Protein AF-J9BRB5-F1 (afdb_monomer)

Structure (mmCIF, N/CA/C/O backbone):
data_AF-J9BRB5-F1
#
_entry.id   AF-J9BRB5-F1
#
loop_
_atom_site.group_PDB
_atom_site.id
_atom_site.type_symbol
_atom_site.label_atom_id
_atom_site.label_alt_id
_atom_site.label_comp_id
_atom_site.label_asym_id
_atom_site.label_entity_id
_atom_site.label_seq_id
_atom_site.pdbx_PDB_ins_code
_atom_site.Cartn_x
_atom_site.Cartn_y
_atom_site.Cartn_z
_atom_site.occupancy
_atom_site.B_iso_or_equiv
_atom_site.auth_seq_id
_atom_site.auth_comp_id
_atom_site.auth_asym_id
_atom_site.auth_atom_id
_atom_site.pdbx_PDB_model_num
ATOM 1 N N . MET A 1 1 ? -15.954 5.762 0.186 1.00 50.44 1 MET A N 1
ATOM 2 C CA . MET A 1 1 ? -15.570 5.806 1.607 1.00 50.44 1 MET A CA 1
ATOM 3 C C . MET A 1 1 ? -15.423 7.262 1.951 1.00 50.44 1 MET A C 1
ATOM 5 O O . MET A 1 1 ? -14.807 7.971 1.164 1.00 50.44 1 MET A O 1
ATOM 9 N N . ASP A 1 2 ? -16.058 7.700 3.027 1.00 42.59 2 ASP A N 1
ATOM 10 C CA . ASP A 1 2 ? -15.887 9.059 3.520 1.00 42.59 2 ASP A CA 1
ATOM 11 C C . ASP A 1 2 ? -14.595 9.100 4.346 1.00 42.59 2 ASP 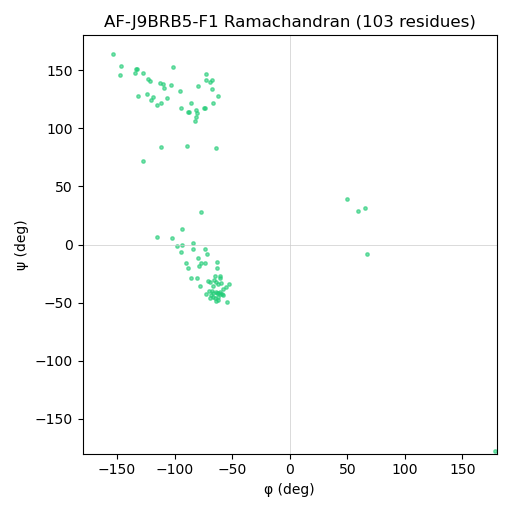A C 1
ATOM 13 O O . ASP A 1 2 ? -14.464 8.373 5.329 1.00 42.59 2 ASP A O 1
ATOM 17 N N . PHE A 1 3 ? -13.603 9.868 3.896 1.00 49.53 3 PHE A N 1
ATOM 18 C CA . PHE A 1 3 ? -12.306 9.979 4.574 1.00 49.53 3 PHE A CA 1
ATOM 19 C C . PHE A 1 3 ? -12.361 10.923 5.782 1.00 49.53 3 PHE A C 1
ATOM 21 O O . PHE A 1 3 ? -11.425 10.936 6.577 1.00 49.53 3 PHE A O 1
ATOM 28 N N . ALA A 1 4 ? -13.446 11.696 5.926 1.00 46.81 4 ALA A N 1
ATOM 29 C CA . ALA A 1 4 ? -13.658 12.590 7.060 1.00 46.81 4 ALA A CA 1
ATOM 30 C C . ALA A 1 4 ? -14.179 11.851 8.306 1.00 46.81 4 ALA A C 1
ATOM 32 O O . ALA A 1 4 ? -13.884 12.262 9.424 1.00 46.81 4 ALA A O 1
ATOM 33 N N . ASN A 1 5 ? -14.906 10.744 8.117 1.00 48.34 5 ASN A N 1
ATOM 34 C CA . ASN A 1 5 ? -15.452 9.896 9.180 1.00 48.34 5 ASN A CA 1
ATOM 35 C C . ASN A 1 5 ? -15.043 8.439 8.950 1.00 48.34 5 ASN A C 1
ATOM 37 O O . ASN A 1 5 ? -15.841 7.588 8.553 1.00 48.34 5 ASN A O 1
ATOM 41 N N . LEU A 1 6 ? -13.763 8.150 9.178 1.00 57.00 6 LEU A N 1
ATOM 42 C CA . LEU A 1 6 ? -13.294 6.773 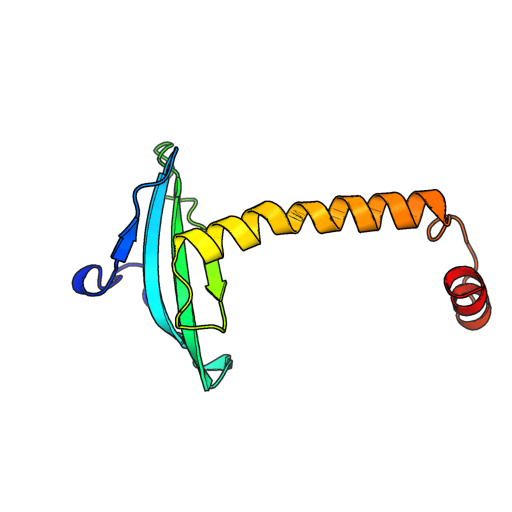9.229 1.00 57.00 6 LEU A CA 1
ATOM 43 C C . LEU A 1 6 ? -13.752 6.160 10.561 1.00 57.00 6 LEU A C 1
ATOM 45 O O . LEU A 1 6 ? -13.340 6.631 11.619 1.00 57.00 6 LEU A O 1
ATOM 49 N N . ASP A 1 7 ? -14.583 5.115 10.520 1.00 55.31 7 ASP A N 1
ATOM 50 C CA . ASP A 1 7 ? -15.007 4.367 11.712 1.00 55.31 7 ASP A CA 1
ATOM 51 C C . ASP A 1 7 ? -13.805 3.661 12.371 1.00 55.31 7 ASP A C 1
ATOM 53 O O . ASP A 1 7 ? -13.535 2.474 12.163 1.00 55.31 7 ASP A O 1
ATOM 57 N N . LEU A 1 8 ? -13.068 4.406 13.198 1.00 57.34 8 LEU A N 1
ATOM 58 C CA . LEU A 1 8 ? -11.874 3.951 13.916 1.00 57.34 8 LEU A CA 1
ATOM 59 C C . LEU A 1 8 ? -12.166 2.829 14.927 1.00 57.34 8 LEU A C 1
ATOM 61 O O . LEU A 1 8 ? -11.247 2.126 15.329 1.00 57.34 8 LEU A O 1
ATOM 65 N N . ILE A 1 9 ? -13.434 2.600 15.285 1.00 56.50 9 ILE A N 1
ATOM 66 C CA . ILE A 1 9 ? -13.864 1.554 16.232 1.00 56.50 9 ILE A CA 1
ATOM 67 C C . ILE A 1 9 ? -13.585 0.139 15.689 1.00 56.50 9 ILE A C 1
ATOM 69 O O . ILE A 1 9 ? -13.388 -0.798 16.458 1.00 56.50 9 ILE A O 1
ATOM 73 N N . ARG A 1 10 ? -13.547 -0.036 14.360 1.00 63.50 10 ARG A N 1
ATOM 74 C CA . ARG A 1 10 ? -13.262 -1.327 13.700 1.00 63.50 10 ARG A CA 1
ATOM 75 C C . ARG A 1 10 ? -11.835 -1.439 13.166 1.00 63.50 10 ARG A C 1
ATOM 77 O O . ARG A 1 10 ? -11.516 -2.411 12.483 1.00 63.50 10 ARG A O 1
ATOM 84 N N . CYS A 1 11 ? -10.996 -0.448 13.447 1.00 73.44 11 CYS A N 1
ATOM 85 C CA . CYS A 1 11 ? -9.643 -0.371 12.927 1.00 73.44 11 CYS A CA 1
ATOM 86 C C . CYS A 1 11 ? -8.651 -0.951 13.933 1.00 73.44 11 CYS A C 1
ATOM 88 O O . CYS A 1 11 ? -8.667 -0.601 15.111 1.00 73.44 11 CYS A O 1
ATOM 90 N N . LYS A 1 12 ? -7.755 -1.818 13.462 1.00 82.38 12 LYS A N 1
ATOM 91 C CA . LYS A 1 12 ? -6.623 -2.297 14.253 1.00 82.38 12 LYS A CA 1
ATOM 92 C C . LYS A 1 12 ? -5.473 -1.311 14.072 1.00 82.38 12 LYS A C 1
ATOM 94 O O . LYS A 1 12 ? -4.961 -1.151 12.964 1.00 82.38 12 LYS A O 1
ATOM 99 N N . GLU A 1 13 ? -5.101 -0.618 15.143 1.00 83.81 13 GLU A N 1
ATOM 100 C CA . GLU A 1 13 ? -3.919 0.246 15.145 1.00 83.81 13 GLU A CA 1
ATOM 101 C C . GLU A 1 13 ? -2.656 -0.601 15.321 1.00 83.81 13 GLU A C 1
ATOM 103 O O . GLU A 1 13 ? -2.591 -1.512 16.150 1.00 83.81 13 GLU A O 1
ATOM 108 N N . TYR A 1 14 ? -1.634 -0.278 14.538 1.00 82.81 14 TYR A N 1
ATOM 109 C CA . TYR A 1 14 ? -0.322 -0.890 14.617 1.00 82.81 14 TYR A CA 1
ATOM 110 C C . TYR A 1 14 ? 0.714 0.175 14.948 1.00 82.81 14 TYR A C 1
ATOM 112 O O . TYR A 1 14 ? 0.868 1.162 14.228 1.00 82.81 14 TYR A O 1
ATOM 120 N N . GLY A 1 15 ? 1.496 -0.068 16.001 1.00 77.00 15 GLY A N 1
ATOM 121 C CA . GLY A 1 15 ? 2.702 0.714 16.255 1.00 77.00 15 GLY A CA 1
ATOM 122 C C . GLY A 1 15 ? 3.730 0.451 15.155 1.00 77.00 15 GLY A C 1
ATOM 123 O O . GLY A 1 15 ? 4.117 -0.700 14.943 1.00 77.00 15 GLY A O 1
ATOM 124 N N . VAL A 1 16 ? 4.159 1.496 14.452 1.00 77.81 16 VAL A N 1
ATOM 125 C CA . VAL A 1 16 ? 5.230 1.451 13.445 1.00 77.81 16 VAL A CA 1
ATOM 126 C C . VAL A 1 16 ? 6.199 2.604 13.668 1.00 77.81 16 VAL A C 1
ATOM 128 O O . VAL A 1 16 ? 5.826 3.677 14.139 1.00 77.81 16 VAL A O 1
ATOM 131 N N . ASN A 1 17 ? 7.461 2.399 13.289 1.00 70.12 17 ASN A N 1
ATOM 132 C CA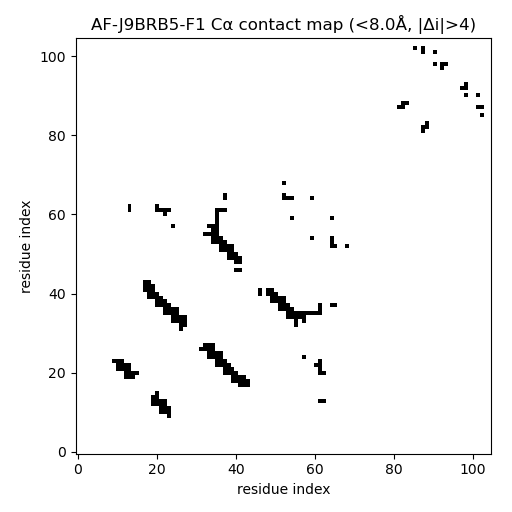 . ASN A 1 17 ? 8.466 3.453 13.347 1.00 70.12 17 ASN A CA 1
ATOM 133 C C . ASN A 1 17 ? 8.070 4.613 12.413 1.00 70.12 17 ASN A C 1
ATOM 135 O O . ASN A 1 17 ? 7.818 4.398 11.226 1.00 70.12 17 ASN A O 1
ATOM 139 N N . LYS A 1 18 ? 8.058 5.841 12.952 1.00 76.19 18 LYS A N 1
ATOM 140 C CA . LYS A 1 18 ? 7.797 7.106 12.231 1.00 76.19 18 LYS A CA 1
ATOM 141 C C . LYS A 1 18 ? 6.385 7.279 11.641 1.00 76.19 18 LYS A C 1
ATOM 143 O O . LYS A 1 18 ? 6.221 7.959 10.629 1.00 76.19 18 LYS A O 1
ATOM 148 N N . GLY A 1 19 ? 5.348 6.715 12.254 1.00 82.12 19 GLY A N 1
ATOM 149 C CA . GLY A 1 19 ? 3.976 6.959 11.807 1.00 82.12 19 GLY A CA 1
ATOM 150 C C . GLY A 1 19 ? 2.932 6.203 12.611 1.00 82.12 19 GLY A C 1
ATOM 151 O O . GLY A 1 19 ? 3.261 5.483 13.550 1.00 82.12 19 GLY A O 1
ATOM 152 N N . LYS A 1 20 ? 1.674 6.355 12.206 1.00 87.00 20 LYS A N 1
ATOM 153 C CA . LYS A 1 20 ? 0.561 5.517 12.653 1.00 87.00 20 LYS A CA 1
ATOM 154 C C . LYS A 1 20 ? 0.052 4.695 11.483 1.00 87.00 20 LYS A C 1
ATOM 156 O O . LYS A 1 20 ? -0.048 5.201 10.366 1.00 87.00 20 LYS A O 1
ATOM 161 N N . LEU A 1 21 ? -0.255 3.434 11.743 1.00 88.38 21 LEU A N 1
ATOM 162 C CA . LEU A 1 21 ? -0.777 2.517 10.745 1.00 88.38 21 LEU A CA 1
ATOM 163 C C . LEU A 1 21 ? -2.098 1.953 11.241 1.00 88.38 21 LEU A C 1
ATOM 165 O O . LEU A 1 21 ? -2.174 1.438 12.353 1.00 88.38 21 LEU A O 1
ATOM 169 N N . TYR A 1 22 ? -3.115 2.028 10.397 1.00 88.12 22 TYR A N 1
ATOM 170 C CA . TYR A 1 22 ? -4.442 1.516 10.696 1.00 88.12 22 TYR A CA 1
ATOM 171 C C . TYR A 1 22 ? -4.812 0.459 9.667 1.00 88.12 22 TYR A C 1
ATOM 173 O O . TYR A 1 22 ? -4.770 0.733 8.471 1.00 88.12 22 TYR A O 1
ATOM 181 N N . GLY A 1 23 ? -5.149 -0.744 10.123 1.00 89.75 23 GLY A N 1
ATOM 182 C CA . GLY A 1 23 ? -5.622 -1.830 9.270 1.00 89.75 23 GLY A CA 1
ATOM 183 C C . GLY A 1 23 ? -7.101 -2.112 9.495 1.00 89.75 23 GLY A C 1
ATOM 184 O O . GLY A 1 23 ? -7.570 -2.147 10.634 1.00 89.75 23 GLY A O 1
ATOM 185 N N . LEU A 1 24 ? -7.831 -2.345 8.410 1.00 89.38 24 LEU A N 1
ATOM 186 C CA . LEU A 1 24 ? -9.237 -2.720 8.443 1.00 89.38 24 LEU A CA 1
ATOM 187 C C . LEU A 1 24 ? -9.599 -3.648 7.284 1.00 89.38 24 LEU A C 1
ATOM 189 O O . LEU A 1 24 ? -9.114 -3.509 6.163 1.00 89.38 24 LEU A O 1
ATOM 193 N N . ARG A 1 25 ? -10.522 -4.574 7.543 1.00 88.81 25 ARG A N 1
ATOM 194 C CA . ARG A 1 25 ? -11.112 -5.427 6.509 1.00 88.81 25 ARG A CA 1
ATOM 195 C C . ARG A 1 25 ? -12.286 -4.701 5.866 1.00 88.81 25 ARG A C 1
ATOM 197 O O . ARG A 1 25 ? -13.243 -4.340 6.551 1.00 88.81 25 ARG A O 1
ATOM 204 N N . VAL A 1 26 ? -12.236 -4.503 4.552 1.00 88.00 26 VAL A N 1
ATOM 205 C CA . VAL A 1 26 ? -13.255 -3.740 3.814 1.00 88.00 26 VAL A CA 1
ATOM 206 C C . VAL A 1 26 ? -13.710 -4.477 2.569 1.00 88.00 26 VAL A C 1
ATOM 208 O O . VAL A 1 26 ? -12.955 -5.230 1.967 1.00 88.00 26 VAL A O 1
ATOM 211 N N . TYR A 1 27 ? -14.953 -4.251 2.153 1.00 87.75 27 TYR A N 1
ATOM 212 C CA . TYR A 1 27 ? -15.457 -4.787 0.893 1.00 87.75 27 TYR A CA 1
ATOM 213 C C . TYR A 1 27 ? -15.170 -3.810 -0.254 1.00 87.75 27 TYR A C 1
ATOM 215 O O . TYR A 1 27 ? -15.723 -2.709 -0.309 1.00 87.75 27 TYR A O 1
ATOM 223 N N . ALA A 1 28 ? -14.313 -4.206 -1.193 1.00 87.94 28 ALA A N 1
ATOM 224 C CA . ALA A 1 28 ? -13.989 -3.418 -2.373 1.00 87.94 28 ALA A CA 1
ATOM 225 C C . ALA A 1 28 ? -15.062 -3.614 -3.453 1.00 87.94 28 ALA A C 1
ATOM 227 O O . ALA A 1 28 ? -15.102 -4.641 -4.130 1.00 87.94 28 ALA A O 1
ATOM 228 N N . LYS A 1 29 ? -15.913 -2.600 -3.668 1.00 88.75 29 LYS A N 1
ATOM 229 C CA . LYS A 1 29 ? -17.008 -2.655 -4.659 1.00 88.75 29 LYS A CA 1
ATOM 230 C C . LYS A 1 29 ? -16.512 -2.931 -6.085 1.00 88.75 29 LYS A C 1
ATOM 232 O O . LYS A 1 29 ? -17.152 -3.690 -6.805 1.00 88.75 29 LYS A O 1
ATOM 237 N N . ALA A 1 30 ? -15.370 -2.355 -6.469 1.00 88.06 30 ALA A N 1
ATOM 238 C CA . ALA A 1 30 ? -14.767 -2.553 -7.789 1.00 88.06 30 ALA A CA 1
ATOM 239 C C . ALA A 1 30 ? -14.284 -3.997 -8.011 1.00 88.06 30 ALA A C 1
ATOM 241 O O . ALA A 1 30 ? -14.421 -4.527 -9.107 1.00 88.06 30 ALA A O 1
ATOM 242 N N . LEU A 1 31 ? -13.769 -4.645 -6.960 1.00 87.50 31 LEU A N 1
ATOM 243 C CA . LEU A 1 31 ? -13.252 -6.017 -7.013 1.00 87.50 31 LEU A CA 1
ATOM 244 C C . LEU A 1 31 ? -14.295 -7.071 -6.607 1.00 87.50 31 LEU A C 1
ATOM 246 O O . LEU A 1 31 ? -14.016 -8.262 -6.701 1.00 87.50 31 LEU A O 1
ATOM 250 N N . LYS A 1 32 ? -15.476 -6.640 -6.137 1.00 92.12 32 LYS A N 1
ATOM 251 C CA . LYS A 1 32 ? -16.558 -7.488 -5.604 1.00 92.12 32 LYS A CA 1
ATOM 252 C C . LYS A 1 32 ? -16.073 -8.500 -4.554 1.00 92.12 32 LYS A C 1
ATOM 254 O O . LYS A 1 32 ? -16.505 -9.649 -4.545 1.00 92.12 32 LYS A O 1
ATOM 259 N N . ARG A 1 33 ? -15.145 -8.086 -3.687 1.00 90.88 33 ARG A N 1
ATOM 260 C CA . ARG A 1 33 ? -14.556 -8.955 -2.659 1.00 90.88 33 ARG A CA 1
ATOM 261 C C . ARG A 1 33 ? -14.049 -8.179 -1.451 1.00 90.88 33 ARG A C 1
ATOM 263 O O . ARG A 1 33 ? -13.854 -6.966 -1.531 1.00 90.88 33 ARG A O 1
ATOM 270 N N . TYR A 1 34 ? -13.816 -8.891 -0.352 1.00 88.06 34 TYR A N 1
ATOM 271 C CA . TYR A 1 34 ? -13.125 -8.343 0.811 1.00 88.06 34 TYR A CA 1
A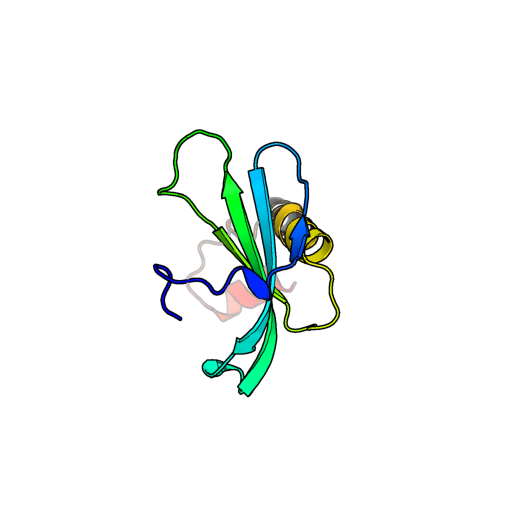TOM 272 C C . TYR A 1 34 ? -11.632 -8.179 0.530 1.00 88.06 34 TYR A C 1
ATOM 274 O O . TYR A 1 34 ? -11.030 -9.000 -0.156 1.00 88.06 34 TYR A O 1
ATOM 282 N N . VAL A 1 35 ? -11.068 -7.091 1.038 1.00 90.69 35 VAL A N 1
ATOM 283 C CA . VAL A 1 35 ? -9.650 -6.752 0.963 1.00 90.69 35 VAL A CA 1
ATOM 284 C C . VAL A 1 35 ? -9.181 -6.284 2.339 1.00 90.69 35 VAL A C 1
ATOM 286 O O . VAL A 1 35 ? -9.953 -5.677 3.092 1.00 90.69 35 VAL A O 1
ATOM 289 N N . SER A 1 36 ? -7.920 -6.556 2.660 1.00 90.88 36 SER A N 1
ATOM 290 C CA . SER A 1 36 ? -7.241 -5.946 3.804 1.00 90.88 36 SER A CA 1
ATOM 291 C C . SER A 1 36 ? -6.777 -4.555 3.376 1.00 90.88 36 SER A C 1
ATOM 293 O O . SER A 1 36 ? -5.968 -4.438 2.459 1.00 90.88 36 SER A O 1
ATOM 295 N N . LEU A 1 3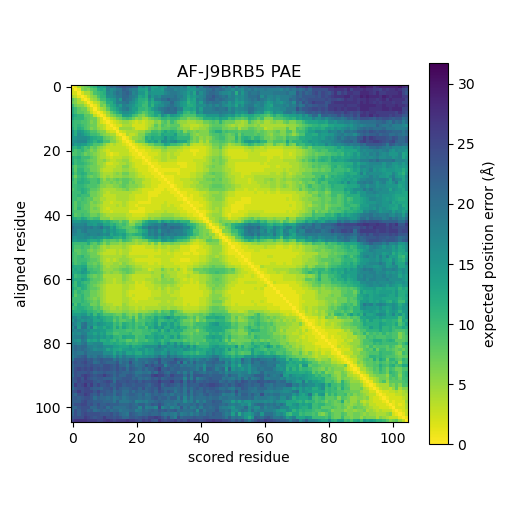7 ? -7.343 -3.497 3.958 1.00 90.69 37 LEU A N 1
ATOM 296 C CA . LEU A 1 37 ? -6.986 -2.104 3.684 1.00 90.69 37 LEU A CA 1
ATOM 297 C C . LEU A 1 37 ? -6.129 -1.567 4.823 1.00 90.69 37 LEU A C 1
ATOM 299 O O . LEU A 1 37 ? -6.428 -1.775 5.997 1.00 90.69 37 LEU A O 1
ATOM 303 N N . VAL A 1 38 ? -5.090 -0.832 4.464 1.00 91.38 38 VAL A N 1
ATOM 304 C CA . VAL A 1 38 ? -4.099 -0.295 5.381 1.00 91.38 38 VAL A CA 1
ATOM 305 C C . VAL A 1 38 ? -3.876 1.177 5.077 1.00 91.38 38 VAL A C 1
ATOM 307 O O . VAL A 1 38 ? -3.605 1.560 3.941 1.00 91.38 38 VAL A O 1
ATOM 310 N N . ILE A 1 39 ? -3.986 2.010 6.106 1.00 88.88 39 ILE A N 1
ATOM 311 C CA . ILE A 1 39 ? -3.827 3.459 6.022 1.00 88.88 39 ILE A CA 1
ATOM 312 C C . ILE A 1 39 ? -2.603 3.855 6.832 1.00 88.88 39 ILE A C 1
ATOM 314 O O . ILE A 1 39 ? -2.543 3.605 8.036 1.00 88.88 39 ILE A O 1
ATOM 318 N N . TRP A 1 40 ? -1.628 4.474 6.174 1.00 88.75 40 TRP A N 1
ATOM 319 C CA . TRP A 1 40 ? -0.414 4.967 6.812 1.00 88.75 40 TRP A CA 1
ATOM 320 C C . TRP A 1 40 ? -0.439 6.490 6.926 1.00 88.75 40 TRP A C 1
A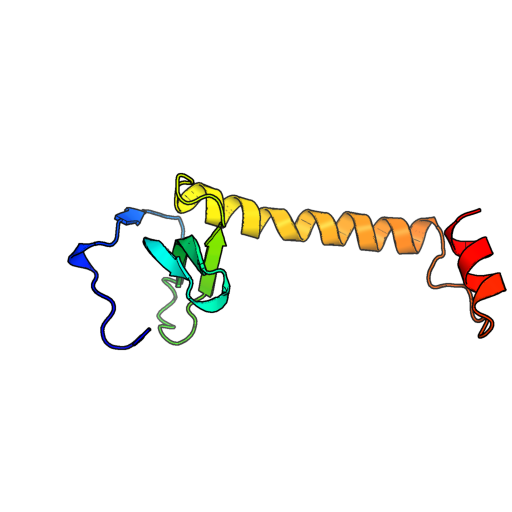TOM 322 O O . TRP A 1 40 ? -0.594 7.197 5.926 1.00 88.75 40 TRP A O 1
ATOM 332 N N . TYR A 1 41 ? -0.245 6.977 8.151 1.00 85.38 41 TYR A N 1
ATOM 333 C CA . TYR A 1 41 ? -0.099 8.389 8.480 1.00 85.38 41 TYR A CA 1
ATOM 334 C C . TYR A 1 41 ? 1.336 8.669 8.955 1.00 85.38 41 TYR A C 1
ATOM 336 O O . TYR A 1 41 ? 1.770 8.081 9.952 1.00 85.38 41 TYR A O 1
ATOM 344 N N . PRO A 1 42 ? 2.082 9.573 8.301 1.00 83.06 42 PRO A N 1
ATOM 345 C CA . PRO A 1 42 ? 3.378 10.025 8.785 1.00 83.06 42 PRO A CA 1
ATOM 346 C C . PRO A 1 42 ? 3.214 10.832 10.078 1.00 83.06 42 PRO A C 1
ATOM 348 O O . PRO A 1 42 ? 2.293 11.633 10.214 1.00 83.06 42 PRO A O 1
ATOM 351 N N . MET A 1 43 ? 4.142 10.664 11.023 1.00 74.00 43 MET A N 1
ATOM 352 C CA . MET A 1 43 ? 4.156 11.448 12.271 1.00 74.00 43 MET A CA 1
ATOM 353 C C . MET A 1 43 ? 4.619 12.906 12.095 1.00 74.00 43 MET A C 1
ATOM 355 O O . MET A 1 43 ? 4.588 13.671 13.051 1.00 74.00 43 MET A O 1
ATOM 359 N N . ASP A 1 44 ? 5.031 13.309 10.893 1.00 70.56 44 ASP A N 1
ATOM 360 C CA . ASP A 1 44 ? 5.810 14.529 10.627 1.00 70.56 44 ASP A CA 1
ATOM 361 C C . ASP A 1 44 ? 4.990 15.842 10.660 1.00 70.56 44 ASP A C 1
ATOM 363 O O . ASP A 1 44 ? 5.275 16.790 9.933 1.00 70.56 44 ASP A O 1
ATOM 367 N N . GLY A 1 45 ? 3.894 15.884 11.429 1.00 60.81 45 GLY A N 1
ATOM 368 C CA . GLY A 1 45 ? 2.970 17.026 11.530 1.00 60.81 45 GLY A CA 1
ATOM 369 C C . GLY A 1 45 ? 2.164 17.326 10.256 1.00 60.81 45 GLY A C 1
ATOM 370 O O . GLY A 1 45 ? 1.234 18.126 10.281 1.00 60.81 45 GLY A O 1
ATOM 371 N N . ARG A 1 46 ? 2.489 16.655 9.148 1.00 63.09 46 ARG A N 1
ATOM 372 C CA . ARG A 1 46 ? 1.835 16.750 7.842 1.00 63.09 46 ARG A CA 1
ATOM 373 C C . ARG A 1 46 ? 0.686 15.755 7.743 1.00 63.09 46 ARG A C 1
ATOM 375 O O . ARG A 1 46 ? 0.840 14.640 7.251 1.00 63.09 46 ARG A O 1
ATOM 382 N N . THR A 1 47 ? -0.474 16.160 8.248 1.00 61.75 47 THR A N 1
ATOM 383 C CA . THR A 1 47 ? -1.723 15.383 8.183 1.00 61.75 47 THR A CA 1
ATOM 384 C C . THR A 1 47 ? -2.334 15.330 6.777 1.00 61.75 47 THR A C 1
ATOM 386 O O . THR A 1 47 ? -3.265 14.563 6.542 1.00 61.75 47 THR A O 1
ATOM 389 N N . ASP A 1 48 ? -1.791 16.096 5.827 1.00 69.75 48 ASP A N 1
ATOM 390 C CA . ASP A 1 48 ? -2.199 16.152 4.420 1.00 69.75 48 ASP A CA 1
ATOM 391 C C . ASP A 1 48 ? -1.667 14.979 3.580 1.00 69.75 48 ASP A C 1
ATOM 393 O O . ASP A 1 48 ? -2.199 14.699 2.506 1.00 69.75 48 ASP A O 1
ATOM 397 N N . LYS A 1 49 ? -0.638 14.268 4.056 1.00 76.31 49 LYS A N 1
ATOM 398 C CA . LYS A 1 49 ? -0.004 13.168 3.317 1.00 76.31 49 LYS A CA 1
ATOM 399 C C . LYS A 1 49 ? -0.269 11.823 3.971 1.00 76.31 49 LYS A C 1
ATOM 401 O O . LYS A 1 49 ? 0.574 11.313 4.693 1.00 76.31 49 LYS A O 1
ATOM 406 N N . TRP A 1 50 ? -1.407 11.211 3.674 1.00 84.44 50 TRP A N 1
ATOM 407 C CA . TRP A 1 50 ? -1.673 9.812 4.017 1.00 84.44 50 TRP A CA 1
ATOM 408 C C . TRP A 1 50 ? -1.496 8.905 2.797 1.00 84.44 50 TRP A C 1
ATOM 410 O O . TRP A 1 50 ? -1.637 9.331 1.651 1.00 84.44 50 TRP A O 1
ATOM 420 N N . GLN A 1 51 ? -1.157 7.642 3.045 1.00 87.62 51 GLN A N 1
ATOM 421 C CA . GLN A 1 51 ? -0.993 6.624 2.007 1.00 87.62 51 GLN A CA 1
ATOM 422 C C . GLN A 1 51 ? -1.944 5.459 2.268 1.00 87.62 51 GLN A C 1
ATOM 424 O O . GLN A 1 51 ? -2.130 5.052 3.414 1.00 87.62 51 GLN A O 1
ATOM 429 N N . LEU A 1 52 ? -2.526 4.918 1.197 1.00 89.38 52 LEU A N 1
ATOM 430 C CA . LEU A 1 52 ? -3.350 3.714 1.243 1.00 89.38 52 LEU A CA 1
ATOM 431 C C . LEU A 1 52 ? -2.622 2.552 0.590 1.00 89.38 52 LEU A C 1
ATOM 433 O O . LEU A 1 52 ? -2.122 2.662 -0.529 1.00 89.38 52 LEU A O 1
ATOM 437 N N . TYR A 1 53 ? -2.665 1.421 1.271 1.00 90.56 53 TYR A N 1
ATOM 438 C CA . TYR A 1 53 ? -2.187 0.135 0.801 1.00 90.56 53 TYR A CA 1
ATOM 439 C C . TYR A 1 53 ? -3.312 -0.878 0.961 1.00 90.56 53 TYR A C 1
ATOM 441 O O . TYR A 1 53 ? -4.116 -0.762 1.882 1.00 90.56 53 TYR A O 1
ATOM 449 N N . PHE A 1 54 ? -3.406 -1.864 0.075 1.00 91.50 54 PHE A N 1
ATOM 450 C CA . PHE A 1 54 ? -4.392 -2.925 0.242 1.00 91.50 54 PHE A CA 1
ATOM 451 C C . PHE A 1 54 ? -3.878 -4.260 -0.278 1.00 91.50 54 PHE A C 1
ATOM 453 O O . PHE A 1 54 ? -3.053 -4.309 -1.185 1.00 91.50 54 PHE A O 1
ATOM 460 N N . SER A 1 55 ? -4.408 -5.344 0.273 1.00 90.81 55 SER A N 1
ATOM 461 C CA . SER A 1 55 ? -4.185 -6.700 -0.212 1.00 90.81 55 SER A CA 1
ATOM 462 C C . SER A 1 55 ? -5.516 -7.363 -0.532 1.00 90.81 55 SER A C 1
ATOM 464 O O . SER A 1 55 ? -6.513 -7.173 0.165 1.00 90.81 55 SER A O 1
ATOM 466 N N . THR A 1 56 ? -5.539 -8.152 -1.604 1.00 91.19 56 THR A N 1
ATOM 467 C CA . THR A 1 56 ? -6.677 -9.020 -1.930 1.00 91.19 56 THR A CA 1
ATOM 468 C C . THR A 1 56 ? -6.774 -10.239 -1.019 1.00 91.19 56 THR A C 1
ATOM 470 O O . THR A 1 56 ? -7.814 -10.890 -1.015 1.00 91.19 56 THR A O 1
ATOM 473 N N . ASP A 1 57 ? -5.700 -10.551 -0.294 1.00 88.69 57 ASP A N 1
ATOM 474 C CA . ASP A 1 57 ? -5.737 -11.463 0.841 1.00 88.69 57 ASP A CA 1
ATOM 475 C C . ASP A 1 57 ? -6.237 -10.680 2.059 1.00 88.69 57 ASP A C 1
ATOM 477 O O . ASP A 1 57 ? -5.569 -9.771 2.558 1.00 88.69 57 ASP A O 1
ATOM 481 N N . ASP A 1 58 ? -7.457 -10.983 2.493 1.00 84.56 58 ASP A N 1
ATOM 482 C CA . ASP A 1 58 ? -8.121 -10.296 3.594 1.00 84.56 58 ASP A CA 1
ATOM 483 C C . ASP A 1 58 ? -7.738 -10.839 4.978 1.00 84.56 58 ASP A C 1
ATOM 485 O O . ASP A 1 58 ? -8.160 -10.267 5.985 1.00 84.56 58 ASP A O 1
ATOM 489 N N . SER A 1 59 ? -6.934 -11.906 5.031 1.00 86.19 59 SER A N 1
ATOM 490 C CA . SER A 1 59 ? -6.360 -12.456 6.263 1.00 86.19 59 SER A CA 1
ATOM 491 C C . SER A 1 59 ? -5.004 -11.841 6.627 1.00 86.19 59 SER A C 1
ATOM 493 O O . SER A 1 59 ? -4.574 -11.943 7.776 1.00 86.19 59 SER A O 1
ATOM 495 N N . MET A 1 60 ? -4.364 -11.163 5.669 1.00 88.44 60 MET A N 1
ATOM 496 C CA . MET A 1 60 ? -3.037 -10.567 5.817 1.00 88.44 60 MET A CA 1
ATOM 497 C C . MET A 1 60 ? -3.031 -9.401 6.814 1.00 88.44 60 MET A C 1
ATOM 499 O O . MET A 1 60 ? -3.883 -8.502 6.752 1.00 88.44 60 MET A O 1
ATOM 503 N N . ASP A 1 61 ? -2.042 -9.395 7.713 1.00 88.38 61 ASP A N 1
ATOM 504 C CA . ASP A 1 61 ? -1.920 -8.366 8.744 1.00 88.38 61 ASP A CA 1
ATOM 505 C C . ASP A 1 61 ? -1.451 -7.031 8.143 1.00 88.38 61 ASP A C 1
ATOM 507 O O . ASP A 1 61 ? -0.675 -6.980 7.185 1.00 88.38 61 ASP A O 1
ATOM 511 N N . GLY A 1 62 ? -1.910 -5.911 8.711 1.00 85.81 62 GLY A N 1
ATOM 512 C CA . GLY A 1 62 ? -1.637 -4.592 8.144 1.00 85.81 62 GLY A CA 1
ATOM 513 C C . GLY A 1 62 ? -0.146 -4.243 8.051 1.00 85.81 62 GLY A C 1
ATOM 514 O O . GLY A 1 62 ? 0.257 -3.517 7.139 1.00 85.81 62 GLY A O 1
ATOM 515 N N . ARG A 1 63 ? 0.689 -4.784 8.951 1.00 88.06 63 ARG A N 1
ATOM 516 C CA . ARG A 1 63 ? 2.151 -4.625 8.881 1.00 88.06 63 ARG A CA 1
ATOM 517 C C . ARG A 1 63 ? 2.754 -5.358 7.690 1.00 88.06 63 ARG A C 1
ATOM 519 O O . ARG A 1 63 ? 3.570 -4.774 6.988 1.00 88.06 63 ARG A O 1
ATOM 526 N N . GLU A 1 64 ? 2.314 -6.587 7.438 1.00 88.94 64 GLU A N 1
ATOM 527 C CA . GLU A 1 64 ? 2.798 -7.385 6.310 1.00 88.94 64 GLU A CA 1
ATOM 528 C C . GLU A 1 64 ? 2.465 -6.702 4.987 1.00 88.94 64 GLU A C 1
ATOM 530 O O . GLU A 1 64 ? 3.340 -6.552 4.137 1.00 88.94 64 GLU A O 1
ATOM 535 N N . VAL A 1 65 ? 1.232 -6.199 4.840 1.00 90.19 65 VAL A N 1
ATOM 536 C CA . VAL A 1 65 ? 0.833 -5.416 3.661 1.00 90.19 65 VAL A CA 1
ATOM 537 C C . VAL A 1 65 ? 1.789 -4.237 3.463 1.00 90.19 65 VAL A C 1
ATOM 539 O O . VAL A 1 65 ? 2.312 -4.046 2.367 1.00 90.19 65 VAL A O 1
ATOM 542 N N . LEU A 1 66 ? 2.066 -3.456 4.511 1.00 88.88 66 LEU A N 1
ATOM 543 C CA . LEU A 1 66 ? 2.985 -2.321 4.411 1.00 88.88 66 LEU A CA 1
ATOM 544 C C . LEU A 1 66 ? 4.404 -2.754 4.006 1.00 88.88 66 LEU A C 1
ATOM 546 O O . LEU A 1 66 ? 5.023 -2.098 3.165 1.00 88.88 66 LEU A O 1
ATOM 550 N N . ASP A 1 67 ? 4.917 -3.838 4.583 1.00 88.75 67 ASP A N 1
ATOM 551 C CA . ASP A 1 67 ? 6.265 -4.331 4.305 1.00 88.75 67 ASP A CA 1
ATOM 552 C C . ASP A 1 67 ? 6.399 -4.848 2.867 1.00 88.75 67 ASP A C 1
ATOM 554 O O . ASP A 1 67 ? 7.358 -4.480 2.184 1.00 88.75 67 ASP A O 1
ATOM 558 N N . TYR A 1 68 ? 5.402 -5.573 2.347 1.00 89.44 68 TYR A N 1
ATOM 559 C CA . TYR A 1 68 ? 5.351 -5.963 0.932 1.00 89.44 68 TYR A CA 1
ATOM 560 C C . TYR A 1 68 ? 5.382 -4.753 -0.006 1.00 89.44 68 TYR A C 1
ATOM 562 O O . TYR A 1 68 ? 6.095 -4.743 -1.012 1.00 89.44 68 TYR A O 1
ATOM 570 N N . TYR A 1 69 ? 4.629 -3.699 0.313 1.00 88.31 69 TYR A N 1
ATOM 571 C CA . TYR A 1 69 ? 4.641 -2.484 -0.499 1.00 88.31 69 TYR A CA 1
ATOM 572 C C . TYR A 1 69 ? 5.970 -1.722 -0.404 1.00 88.31 69 TYR A C 1
ATOM 574 O O . TYR A 1 69 ? 6.399 -1.134 -1.397 1.00 88.31 69 TYR A O 1
ATOM 582 N N . ARG A 1 70 ? 6.658 -1.757 0.744 1.00 85.00 70 ARG A N 1
ATOM 583 C CA . ARG A 1 70 ? 7.990 -1.147 0.910 1.00 85.00 70 ARG A CA 1
ATOM 584 C C . ARG A 1 70 ? 9.076 -1.891 0.141 1.00 85.00 70 ARG A C 1
ATOM 586 O O . ARG A 1 70 ? 9.937 -1.245 -0.455 1.00 85.00 70 ARG A O 1
ATOM 593 N N . THR A 1 71 ? 9.039 -3.221 0.117 1.00 85.12 71 THR A N 1
ATOM 594 C CA . THR A 1 71 ? 10.005 -4.024 -0.648 1.00 85.12 71 THR A CA 1
ATOM 595 C C . THR A 1 71 ? 9.702 -4.036 -2.142 1.00 85.12 71 THR A C 1
ATOM 597 O O . THR A 1 71 ? 10.602 -4.308 -2.930 1.00 85.12 71 THR A O 1
ATOM 600 N N . ARG A 1 72 ? 8.494 -3.647 -2.577 1.00 82.44 72 ARG A N 1
ATOM 601 C CA . ARG A 1 72 ? 8.122 -3.581 -4.002 1.00 82.44 72 ARG A CA 1
ATOM 602 C C . ARG A 1 72 ? 9.099 -2.766 -4.853 1.00 82.44 72 ARG A C 1
ATOM 604 O O . ARG A 1 72 ? 9.339 -3.132 -6.000 1.00 82.44 72 ARG A O 1
ATOM 611 N N . PHE A 1 73 ? 9.694 -1.700 -4.309 1.00 74.75 73 PHE A N 1
ATOM 612 C CA . PHE A 1 73 ? 10.675 -0.898 -5.050 1.00 74.75 73 PHE A CA 1
ATOM 613 C C . PHE A 1 73 ? 11.934 -1.693 -5.431 1.00 74.75 73 PHE A C 1
ATOM 615 O O . PHE A 1 73 ? 12.617 -1.335 -6.385 1.00 74.75 73 PHE A O 1
ATOM 622 N N . GLN A 1 74 ? 12.223 -2.808 -4.751 1.00 76.25 74 GLN A N 1
ATOM 623 C CA . GLN A 1 74 ? 13.335 -3.682 -5.124 1.00 76.25 74 GLN A CA 1
ATOM 624 C C . GLN A 1 74 ? 13.192 -4.228 -6.552 1.00 76.25 74 GLN A C 1
ATOM 626 O O . GLN A 1 74 ? 14.191 -4.342 -7.258 1.00 76.25 74 GLN A O 1
ATOM 631 N N . LEU A 1 75 ? 11.960 -4.471 -7.019 1.00 77.81 75 LEU A N 1
ATOM 632 C CA . LEU A 1 75 ? 11.699 -4.914 -8.393 1.00 77.81 75 LEU A CA 1
ATOM 633 C C . LEU A 1 75 ? 12.138 -3.874 -9.433 1.00 77.81 75 LEU A C 1
ATOM 635 O O . LEU A 1 75 ? 12.620 -4.242 -10.502 1.00 77.81 75 LEU A O 1
ATOM 639 N N . GLU A 1 76 ? 12.031 -2.581 -9.119 1.00 77.56 76 GLU A N 1
ATOM 640 C CA . GLU A 1 76 ? 12.457 -1.504 -10.021 1.00 77.56 76 GLU A CA 1
ATOM 641 C C . GLU A 1 76 ? 13.968 -1.535 -10.273 1.00 77.56 76 GLU A C 1
ATOM 643 O O . GLU A 1 76 ? 14.416 -1.206 -11.375 1.00 77.56 76 GLU A O 1
ATOM 648 N N . PHE A 1 77 ? 14.766 -1.973 -9.290 1.00 81.38 77 PHE A N 1
ATOM 649 C CA . PHE A 1 77 ? 16.201 -2.171 -9.493 1.00 81.38 77 PHE A CA 1
ATOM 650 C C . PHE A 1 77 ? 16.469 -3.307 -10.478 1.00 81.38 77 PHE A C 1
ATOM 652 O O . PHE A 1 77 ? 17.248 -3.107 -11.405 1.00 81.38 77 PHE A O 1
ATOM 659 N N . CYS A 1 78 ? 15.778 -4.445 -10.348 1.00 80.94 78 CYS A N 1
ATOM 660 C CA . CYS A 1 78 ? 15.906 -5.556 -11.294 1.00 80.94 78 CYS A CA 1
ATOM 661 C C . CYS A 1 78 ? 15.504 -5.148 -12.718 1.00 80.94 78 CYS A C 1
ATOM 663 O O . CYS A 1 78 ? 16.193 -5.494 -13.674 1.00 80.94 78 CYS A O 1
ATOM 665 N N . PHE A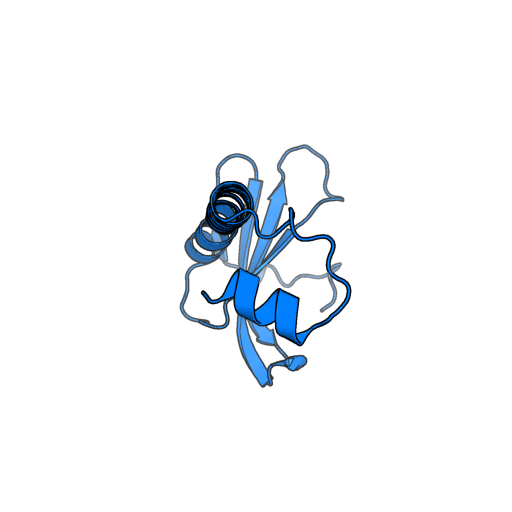 1 79 ? 14.429 -4.369 -12.881 1.00 79.06 79 PHE A N 1
ATOM 666 C CA . PHE A 1 79 ? 14.028 -3.875 -14.202 1.00 79.06 79 PHE A CA 1
ATOM 667 C C . PHE A 1 79 ? 15.020 -2.873 -14.788 1.00 79.06 79 PHE A C 1
ATOM 669 O O . PHE A 1 79 ? 15.280 -2.904 -15.991 1.00 79.06 79 PHE A O 1
ATOM 676 N N . ARG A 1 80 ? 15.563 -1.967 -13.968 1.00 81.44 80 ARG A N 1
ATOM 677 C CA . ARG A 1 80 ? 16.575 -1.003 -14.414 1.00 81.44 80 ARG A CA 1
ATOM 678 C C . ARG A 1 80 ? 17.854 -1.714 -14.843 1.00 81.44 80 ARG A C 1
ATOM 680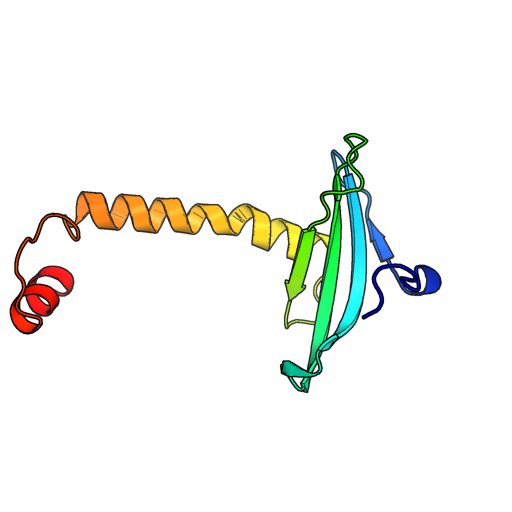 O O . ARG A 1 80 ? 18.357 -1.431 -15.926 1.00 81.44 80 ARG A O 1
ATOM 687 N N . ASP A 1 81 ? 18.333 -2.632 -14.013 1.00 82.06 81 ASP A N 1
ATOM 688 C CA . ASP A 1 81 ? 19.554 -3.389 -14.266 1.00 82.06 81 ASP A CA 1
ATOM 689 C C . ASP A 1 81 ? 19.398 -4.292 -15.492 1.00 82.06 81 ASP A C 1
ATOM 691 O O . ASP A 1 81 ? 20.203 -4.219 -16.413 1.00 82.06 81 ASP A O 1
ATOM 695 N N . GLY A 1 82 ? 18.284 -5.024 -15.602 1.00 79.38 82 GLY A N 1
ATOM 696 C CA . GLY A 1 82 ? 17.986 -5.845 -16.777 1.00 79.38 82 GLY A CA 1
ATOM 697 C C . GLY A 1 82 ? 17.929 -5.035 -18.075 1.00 79.38 82 GLY A C 1
ATOM 698 O O . GLY A 1 82 ? 18.513 -5.436 -19.079 1.00 79.38 82 GLY A O 1
ATOM 699 N N . LYS A 1 83 ? 17.301 -3.851 -18.062 1.00 79.38 83 LYS A N 1
ATOM 700 C CA . LYS A 1 83 ? 17.270 -2.959 -19.235 1.00 79.38 83 LYS A CA 1
ATOM 701 C C . LYS A 1 83 ? 18.656 -2.455 -19.630 1.00 79.38 83 LYS A C 1
ATOM 703 O O . LYS A 1 83 ? 18.937 -2.372 -20.825 1.00 79.38 83 LYS A O 1
ATOM 708 N N . GLN A 1 84 ? 19.492 -2.112 -18.650 1.00 75.69 84 GLN A N 1
ATOM 709 C CA . GLN A 1 84 ? 20.848 -1.623 -18.889 1.00 75.69 84 GLN A CA 1
ATOM 710 C C . GLN A 1 84 ? 21.782 -2.748 -19.355 1.00 75.69 84 GLN A C 1
ATOM 712 O O . GLN A 1 84 ? 22.542 -2.545 -20.298 1.00 75.69 84 GLN A O 1
ATOM 717 N N . HIS A 1 85 ? 21.695 -3.930 -18.743 1.00 76.00 85 HIS A N 1
ATOM 718 C CA . HIS A 1 85 ? 22.528 -5.088 -19.059 1.00 76.00 85 HIS A CA 1
ATOM 719 C C . HIS A 1 85 ? 22.198 -5.686 -20.432 1.00 76.00 85 HIS A C 1
ATOM 721 O O . HIS A 1 85 ? 23.098 -5.917 -21.232 1.00 76.00 85 HIS A O 1
ATOM 727 N N . ALA A 1 86 ? 20.911 -5.876 -20.741 1.00 72.38 86 ALA A N 1
ATOM 728 C CA . ALA A 1 86 ? 20.470 -6.424 -22.026 1.00 72.38 86 ALA A CA 1
ATOM 729 C C . ALA A 1 86 ? 20.351 -5.360 -23.139 1.00 72.38 86 ALA A C 1
ATOM 731 O O . ALA A 1 86 ? 19.951 -5.668 -24.258 1.00 72.38 86 ALA A O 1
ATOM 732 N N . GLY A 1 87 ? 20.669 -4.088 -22.858 1.00 70.50 87 GLY A N 1
ATOM 733 C CA . GLY A 1 87 ? 20.610 -3.014 -23.856 1.00 70.50 87 GLY A CA 1
ATOM 734 C C . GLY A 1 87 ? 19.215 -2.821 -24.466 1.00 70.50 87 GLY A C 1
ATOM 735 O O . GLY A 1 87 ? 19.095 -2.389 -25.614 1.00 70.50 87 GLY A O 1
ATOM 736 N N . ILE A 1 88 ? 18.155 -3.133 -23.713 1.00 68.12 88 ILE A N 1
ATOM 737 C CA . ILE A 1 88 ? 16.749 -3.092 -24.163 1.00 68.12 88 ILE A CA 1
ATOM 738 C C . ILE A 1 88 ? 16.359 -1.669 -24.597 1.00 68.12 88 ILE A C 1
ATOM 740 O O . ILE A 1 88 ? 15.516 -1.471 -25.463 1.00 68.12 88 ILE A O 1
ATOM 744 N N . THR A 1 89 ? 17.006 -0.647 -24.043 1.00 71.06 89 THR A N 1
ATOM 745 C CA . THR A 1 89 ? 16.768 0.755 -24.416 1.00 71.06 89 THR A CA 1
ATOM 746 C C . THR A 1 89 ? 17.712 1.286 -25.498 1.00 71.06 89 THR A C 1
ATOM 748 O O . THR A 1 89 ? 17.580 2.445 -25.878 1.00 71.06 89 THR A O 1
ATOM 751 N N . ASN A 1 90 ? 18.659 0.482 -26.000 1.00 67.69 90 ASN A N 1
ATOM 752 C CA . ASN A 1 90 ? 19.637 0.930 -27.002 1.00 67.69 90 ASN A CA 1
ATOM 753 C C . ASN A 1 90 ? 19.148 0.770 -28.448 1.00 67.69 90 ASN A C 1
ATOM 755 O O . ASN A 1 90 ? 19.684 1.420 -29.346 1.00 67.69 90 ASN A O 1
ATOM 759 N N . CYS A 1 91 ? 18.156 -0.087 -28.700 1.00 67.19 91 CYS A N 1
ATOM 760 C CA . CYS A 1 91 ? 17.641 -0.302 -30.048 1.00 67.19 91 CYS A CA 1
ATOM 761 C C . CYS A 1 91 ? 16.787 0.899 -30.495 1.00 67.19 91 CYS A C 1
ATOM 763 O O . CYS A 1 91 ? 15.747 1.180 -29.908 1.00 67.19 91 CYS A O 1
ATOM 765 N N . GLN A 1 92 ? 17.215 1.600 -31.552 1.00 74.12 92 GLN A N 1
ATOM 766 C CA . GLN A 1 92 ? 16.485 2.730 -32.156 1.00 74.12 92 GLN A CA 1
ATOM 767 C C . GLN A 1 92 ? 15.574 2.307 -33.321 1.00 74.12 92 GLN A C 1
ATOM 769 O O . GLN A 1 92 ? 15.124 3.141 -34.109 1.00 74.12 92 GLN A O 1
ATOM 774 N N . SER A 1 93 ? 15.332 1.004 -33.484 1.00 73.38 93 SER A N 1
ATOM 775 C CA . SER A 1 93 ? 14.463 0.511 -34.551 1.00 73.38 93 SER A CA 1
ATOM 776 C C . SER A 1 93 ? 13.010 0.904 -34.288 1.00 73.38 93 SER A C 1
ATOM 778 O O . SER A 1 93 ? 12.539 0.826 -33.160 1.00 73.38 93 SER A O 1
ATOM 780 N N . THR A 1 94 ? 12.287 1.292 -35.336 1.00 75.25 94 THR A N 1
ATOM 781 C CA . THR A 1 94 ? 10.847 1.595 -35.285 1.00 75.25 94 THR A CA 1
ATOM 782 C C . THR A 1 94 ? 9.975 0.420 -35.751 1.00 75.25 94 THR A C 1
ATOM 784 O O . THR A 1 94 ? 8.750 0.523 -35.744 1.00 75.25 94 THR A O 1
ATOM 787 N N . ASP A 1 95 ? 10.587 -0.701 -36.154 1.00 79.88 95 ASP A N 1
ATOM 788 C CA . ASP A 1 95 ? 9.905 -1.908 -36.636 1.00 79.88 95 ASP A CA 1
ATOM 789 C C . ASP A 1 95 ? 9.695 -2.914 -35.494 1.00 79.88 95 ASP A C 1
ATOM 791 O O . ASP A 1 95 ? 10.653 -3.451 -34.927 1.00 79.88 95 ASP A O 1
ATOM 795 N N . PHE A 1 96 ? 8.429 -3.203 -35.185 1.00 74.06 96 PHE A N 1
ATOM 796 C CA . PHE A 1 96 ? 8.023 -4.081 -34.086 1.00 74.06 96 PHE A CA 1
ATOM 797 C C . PHE A 1 96 ? 8.642 -5.480 -34.144 1.00 74.06 96 PHE A C 1
ATOM 799 O O . PHE A 1 96 ? 8.988 -6.023 -33.099 1.00 74.06 96 PHE A O 1
ATOM 806 N N . ARG A 1 97 ? 8.827 -6.065 -35.335 1.00 77.12 97 ARG A N 1
ATOM 807 C CA . ARG A 1 97 ? 9.387 -7.427 -35.446 1.00 77.12 97 ARG A CA 1
ATOM 808 C C . ARG A 1 97 ? 10.873 -7.463 -35.098 1.00 77.12 97 ARG A C 1
ATOM 810 O O . ARG A 1 97 ? 11.363 -8.460 -34.581 1.00 77.12 97 ARG A O 1
ATOM 817 N N . LYS A 1 98 ? 11.590 -6.370 -35.376 1.00 73.50 98 LYS A N 1
ATOM 818 C CA . LYS A 1 98 ? 13.022 -6.232 -35.069 1.00 73.50 98 LYS A CA 1
ATOM 819 C C . LYS A 1 98 ? 13.254 -5.937 -33.591 1.00 73.50 98 LYS A C 1
ATOM 821 O O . LYS A 1 98 ? 14.216 -6.436 -33.020 1.00 73.50 98 LYS A O 1
ATOM 826 N N . LEU A 1 99 ? 12.358 -5.163 -32.980 1.00 72.06 99 LEU A N 1
ATOM 827 C CA . LEU A 1 99 ? 12.326 -4.943 -31.534 1.00 72.06 99 LEU A CA 1
ATOM 828 C C . LEU A 1 99 ? 12.065 -6.251 -30.776 1.00 72.06 99 LEU A C 1
ATOM 830 O O . LEU A 1 99 ? 12.817 -6.572 -29.864 1.00 72.06 99 LEU A O 1
ATOM 834 N N . ASP A 1 100 ? 11.061 -7.029 -31.188 1.00 74.62 100 ASP A N 1
ATOM 835 C CA . ASP A 1 100 ? 10.704 -8.290 -30.526 1.00 74.62 100 ASP A CA 1
ATOM 836 C C . ASP A 1 100 ? 11.841 -9.325 -30.577 1.00 74.62 100 ASP A C 1
ATOM 838 O O . ASP A 1 100 ? 12.173 -9.928 -29.559 1.00 74.62 100 ASP A O 1
ATOM 842 N N . PHE A 1 101 ? 12.521 -9.454 -31.723 1.00 71.31 101 PHE A N 1
ATOM 843 C CA . PHE A 1 101 ? 13.719 -10.292 -31.831 1.00 71.31 101 PHE A CA 1
ATOM 844 C C . PHE A 1 101 ? 14.864 -9.786 -30.939 1.00 71.31 101 PHE A C 1
ATOM 846 O O . PHE A 1 101 ? 15.508 -10.579 -30.273 1.00 71.31 101 PHE A O 1
ATOM 853 N N . HIS A 1 102 ? 15.107 -8.472 -30.874 1.00 69.38 102 HIS A N 1
ATOM 854 C CA . HIS A 1 102 ? 16.169 -7.895 -30.034 1.00 69.38 102 HIS A CA 1
ATOM 855 C C . HIS A 1 102 ? 15.917 -8.078 -28.529 1.00 69.38 102 HIS A C 1
ATOM 857 O O . HIS A 1 102 ? 16.865 -8.165 -27.755 1.00 69.38 102 HIS A O 1
ATOM 863 N N . PHE A 1 103 ? 14.653 -8.124 -28.102 1.00 71.12 103 PHE A N 1
ATOM 864 C CA . PHE A 1 103 ? 14.288 -8.307 -26.695 1.00 71.12 103 PHE A CA 1
ATOM 865 C C . PHE A 1 103 ? 14.230 -9.771 -26.253 1.00 71.12 103 PHE A C 1
ATOM 867 O O . PHE A 1 103 ? 14.453 -10.036 -25.074 1.00 71.12 103 PHE A O 1
ATOM 874 N N . ASN A 1 104 ? 13.924 -10.690 -27.173 1.00 71.62 104 ASN A N 1
ATOM 875 C CA . ASN A 1 104 ? 13.652 -12.100 -26.871 1.00 71.62 104 ASN A CA 1
ATOM 876 C C . ASN A 1 104 ? 14.683 -13.085 -27.462 1.00 71.62 104 ASN A C 1
ATOM 878 O O . ASN A 1 104 ? 14.430 -14.291 -27.423 1.00 71.62 104 ASN A O 1
ATOM 882 N N . ALA A 1 105 ? 15.778 -12.594 -28.057 1.00 60.16 105 ALA A N 1
ATOM 883 C CA . ALA A 1 105 ? 16.858 -13.422 -28.609 1.00 60.16 105 ALA A CA 1
ATOM 884 C C . ALA A 1 105 ? 17.644 -14.187 -27.536 1.00 60.16 105 ALA A C 1
ATOM 886 O O . ALA A 1 105 ? 17.882 -13.623 -26.443 1.00 60.16 105 ALA A O 1
#

Mean predicted aligned error: 10.94 Å

Sequence (105 aa):
MDFANLDLIRCKEYGVNKGKLYGLRVYAKALKRYVSLVIWYPMDGRTDKWQLYFSTDDSMDGREVLDYYRTRFQLEFCFRDGKQHAGITNCQSTDFRKLDFHFNA

Radius of gyration: 20.14 Å; Cα contacts (8 Å, |Δi|>4): 130; chains: 1; bounding box: 40×30×53 Å

Secondary structure (DSSP, 8-state):
--SSS--GGG-EEEEETTEEEEEEEEEETTTTEEEEEEEEEESSS-TT--EEEEES-TTS-HHHHHHHHHHTHHHHHHHHHHHHHTTTTT-----HHHHHHHHH-

InterPro domains:
  IPR012337 Ribonuclease H-like superfamily [SSF53098] (33-103)

Solvent-accessible surface area (backbone atoms only — not comparable to full-atom values): 6356 Å² total; per-residue (Å²): 134,62,85,89,68,65,72,63,92,71,4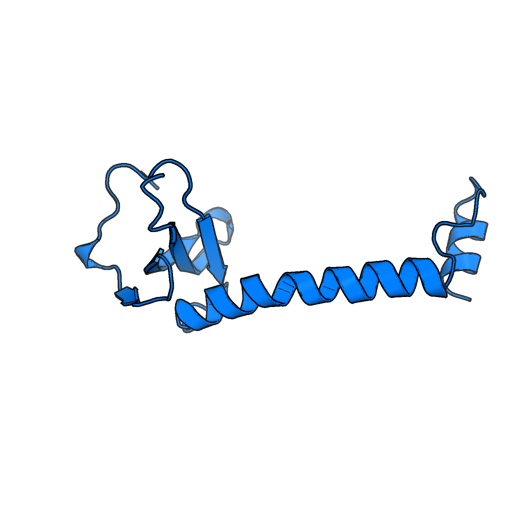0,48,77,43,94,49,91,76,34,47,35,38,23,34,79,43,75,38,77,92,74,73,39,59,22,18,35,27,41,40,36,50,66,82,80,46,84,88,57,65,47,82,48,72,34,78,54,54,83,58,51,50,64,57,53,52,50,54,63,64,54,50,62,57,55,56,53,54,54,51,48,50,35,63,74,66,42,65,79,69,69,85,72,90,49,68,72,61,49,52,48,68,72,71,110

Foldseek 3Di:
DDPVDDPQVQWDWDDDPQWIKTWHWDQDPVVRAIKIKMKTGGPPPCRVDIDIFIGSPRVDDNVVRVVVVVCVCVVVVVVVCCCVVLVLVVDPDPDPVVSVVSVPD

Nearest PDB structures (foldseek):
  7u65-assembly1_G  TM=4.714E-01  e=1.231E+00  Escherichia phage T7
  2kon-assembly1_A  TM=6.798E-01  e=4.663E+00  Chromobacterium violaceum
  4koo-assembly1_A  TM=6.337E-01  e=2.396E+00  Arabidopsis thaliana
  8c7g-assembly1_A  TM=6.062E-01  e=6.312E+00  Drosophila melanogaster
  1lke-assembly1_A  TM=4.710E-01  e=4.954E+00  Pieris brassicae

pLDDT: mean 78.37, std 11.6, range [42.59, 92.12]

Organism: NCBI:txid749906